Protein AF-A0A3D1SL30-F1 (afdb_monomer)

Foldseek 3Di:
DAPDPPDPWHFLVLLCCVVVPVDQLQPPVNVVNLVCQQVPQADPLSAGQRTDDDPPDDDDDDGDLVSLLSSLVSCVSNVVNVVSVVSVVSSCVPDDPVD

Radius of gyration: 13.57 Å; Cα contacts (8 Å, |Δi|>4): 125; chains: 1; bounding box: 33×40×32 Å

Mean predicted aligned error: 3.26 Å

Structure (mmCIF, N/CA/C/O backbone):
data_AF-A0A3D1SL30-F1
#
_entry.id   AF-A0A3D1SL30-F1
#
loop_
_atom_site.group_PDB
_atom_site.id
_atom_site.type_symbol
_atom_site.label_atom_id
_atom_site.label_alt_id
_atom_site.label_comp_id
_atom_site.label_asym_id
_atom_site.label_entity_id
_atom_site.label_seq_id
_atom_site.pdbx_PDB_ins_code
_atom_site.Cartn_x
_atom_site.Cartn_y
_atom_site.Cartn_z
_atom_site.occupancy
_atom_site.B_iso_or_equiv
_atom_site.auth_seq_id
_atom_site.auth_comp_id
_atom_site.auth_asym_id
_atom_site.auth_atom_id
_atom_site.pdbx_PDB_model_num
ATOM 1 N N . PHE A 1 1 ? -3.775 -10.526 -5.843 1.00 94.81 1 PHE A N 1
ATOM 2 C CA . PHE A 1 1 ? -3.533 -10.154 -7.247 1.00 94.81 1 PHE A CA 1
ATOM 3 C C . PHE A 1 1 ? -2.052 -9.884 -7.423 1.00 94.81 1 PHE A C 1
ATOM 5 O O . PHE A 1 1 ? -1.400 -9.522 -6.449 1.00 94.81 1 PHE A O 1
ATOM 12 N N . THR A 1 2 ? -1.535 -10.124 -8.621 1.00 94.44 2 THR A N 1
ATOM 13 C CA . THR A 1 2 ? -0.129 -9.934 -9.005 1.00 94.44 2 THR A CA 1
ATOM 14 C C . THR A 1 2 ? -0.071 -8.974 -10.196 1.00 94.44 2 THR A C 1
ATOM 16 O O . THR A 1 2 ? -1.112 -8.514 -10.670 1.00 94.44 2 THR A O 1
ATOM 19 N N . GLN A 1 3 ? 1.124 -8.595 -10.636 1.00 93.06 3 GLN A N 1
ATOM 20 C CA . GLN A 1 3 ? 1.340 -7.610 -11.698 1.00 93.06 3 GLN A CA 1
ATOM 21 C C . GLN A 1 3 ? 0.798 -8.078 -13.056 1.00 93.06 3 GLN A C 1
ATOM 23 O O . GLN A 1 3 ? 0.263 -7.284 -13.827 1.00 93.06 3 GLN A O 1
ATOM 28 N N . SER A 1 4 ? 0.930 -9.370 -13.348 1.00 92.38 4 SER A N 1
ATOM 29 C CA . SER A 1 4 ? 0.512 -9.990 -14.602 1.00 92.38 4 SER A CA 1
ATOM 30 C C . SER A 1 4 ? 0.110 -11.446 -14.375 1.00 92.38 4 SER A C 1
ATOM 32 O O . SER A 1 4 ? 0.427 -12.045 -13.345 1.00 92.38 4 SER A O 1
ATOM 34 N N . TYR A 1 5 ? -0.614 -12.022 -15.338 1.00 89.62 5 TYR A N 1
ATOM 35 C CA . TYR A 1 5 ? -0.919 -13.451 -15.313 1.00 89.62 5 TYR A CA 1
ATOM 36 C C . TYR A 1 5 ? 0.361 -14.288 -15.357 1.00 89.62 5 TYR A C 1
ATOM 38 O O . TYR A 1 5 ? 1.354 -13.881 -15.959 1.00 89.62 5 TYR A O 1
ATOM 46 N N . ASP A 1 6 ? 0.306 -15.452 -14.707 1.00 90.94 6 ASP A N 1
ATOM 47 C CA . ASP A 1 6 ? 1.407 -16.418 -14.617 1.00 90.94 6 ASP A CA 1
ATOM 48 C C . ASP A 1 6 ? 2.707 -15.847 -14.011 1.00 90.94 6 ASP A C 1
ATOM 50 O O . ASP A 1 6 ? 3.802 -16.346 -14.267 1.00 90.94 6 ASP A O 1
ATOM 54 N N . ASN A 1 7 ? 2.580 -14.809 -13.178 1.00 89.25 7 ASN A N 1
ATOM 55 C CA . ASN A 1 7 ? 3.669 -14.173 -12.447 1.00 89.25 7 ASN A CA 1
ATOM 56 C C . ASN A 1 7 ? 3.271 -13.909 -10.982 1.00 89.25 7 ASN A C 1
ATOM 58 O O . ASN A 1 7 ? 2.112 -13.605 -10.691 1.00 89.25 7 ASN A O 1
ATOM 62 N N . A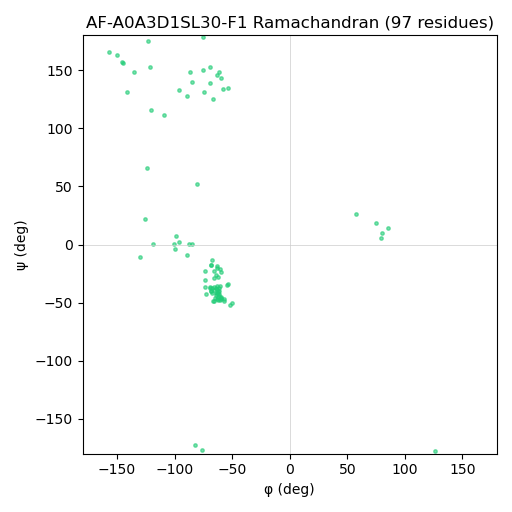SP A 1 8 ? 4.256 -13.962 -10.085 1.00 90.94 8 ASP A N 1
ATOM 63 C CA . ASP A 1 8 ? 4.129 -13.704 -8.647 1.00 90.94 8 ASP A CA 1
ATOM 64 C C . ASP A 1 8 ? 4.587 -12.291 -8.231 1.00 90.94 8 ASP A C 1
ATOM 66 O O . ASP A 1 8 ? 4.456 -11.919 -7.061 1.00 90.94 8 ASP A O 1
ATOM 70 N N . THR A 1 9 ? 5.114 -11.479 -9.158 1.00 94.31 9 THR A N 1
ATOM 71 C CA 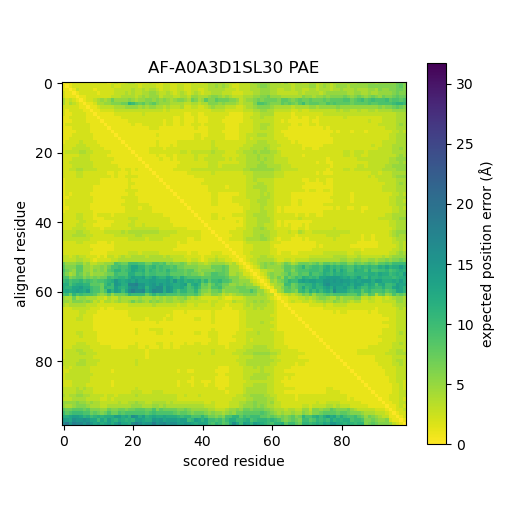. THR A 1 9 ? 5.492 -10.081 -8.888 1.00 94.31 9 THR A CA 1
ATOM 72 C C . THR A 1 9 ? 4.288 -9.280 -8.394 1.00 94.31 9 THR A C 1
ATOM 74 O O . THR A 1 9 ? 3.201 -9.344 -8.968 1.00 94.31 9 THR A O 1
ATOM 77 N N . LEU A 1 10 ? 4.477 -8.499 -7.331 1.00 96.25 10 LEU A N 1
ATOM 78 C CA . LEU A 1 10 ? 3.454 -7.594 -6.810 1.00 96.25 10 LEU A CA 1
ATOM 79 C C . LEU A 1 10 ? 3.496 -6.245 -7.529 1.00 96.25 10 LEU A C 1
ATOM 81 O O . LEU A 1 10 ? 4.562 -5.762 -7.900 1.00 96.25 10 LEU A O 1
ATOM 85 N N . ASP A 1 11 ? 2.327 -5.621 -7.652 1.00 96.62 11 ASP A N 1
ATOM 86 C CA . ASP A 1 11 ? 2.180 -4.267 -8.181 1.00 96.62 11 ASP A CA 1
ATOM 87 C C . ASP A 1 11 ? 1.099 -3.525 -7.389 1.00 96.62 11 ASP A C 1
ATOM 89 O O . ASP A 1 11 ? 0.002 -4.058 -7.165 1.00 96.62 11 ASP A O 1
ATOM 93 N N . ALA A 1 12 ? 1.411 -2.306 -6.954 1.00 97.69 12 ALA A N 1
ATOM 94 C CA . ALA A 1 12 ? 0.538 -1.475 -6.136 1.00 97.69 12 ALA A CA 1
ATOM 95 C C . ALA A 1 12 ? -0.712 -0.986 -6.882 1.00 97.69 12 ALA A C 1
ATOM 97 O O . ALA A 1 12 ? -1.690 -0.614 -6.237 1.00 97.69 12 ALA A O 1
ATOM 98 N N . SER A 1 13 ? -0.740 -1.029 -8.218 1.00 96.94 13 SER A N 1
ATOM 99 C CA . SER A 1 13 ? -1.951 -0.731 -8.997 1.00 96.94 13 SER A CA 1
ATOM 100 C C . SER A 1 13 ? -3.113 -1.669 -8.661 1.00 96.94 13 SER A C 1
ATOM 102 O O . SER A 1 13 ? -4.269 -1.266 -8.765 1.00 96.94 13 SER A O 1
ATOM 104 N N . ASN A 1 14 ? -2.841 -2.872 -8.145 1.00 98.00 14 ASN A N 1
ATOM 105 C CA . ASN A 1 14 ? -3.883 -3.771 -7.649 1.00 98.00 14 ASN A CA 1
ATOM 106 C C . ASN A 1 14 ? -4.654 -3.203 -6.441 1.00 98.00 14 ASN A C 1
ATOM 108 O O . ASN A 1 14 ? -5.779 -3.630 -6.187 1.00 98.00 14 ASN A O 1
ATOM 112 N N . LEU A 1 15 ? -4.104 -2.219 -5.717 1.00 98.38 15 LEU A N 1
ATOM 113 C CA . LEU A 1 15 ? -4.814 -1.516 -4.641 1.00 98.38 15 LEU A CA 1
ATOM 114 C C . LEU A 1 15 ? -5.965 -0.644 -5.163 1.00 98.38 15 LEU A C 1
ATOM 116 O O . LEU A 1 15 ? -6.858 -0.301 -4.392 1.00 98.38 15 LEU A O 1
ATOM 120 N N . LEU A 1 16 ? -5.992 -0.320 -6.462 1.00 98.44 16 LEU A N 1
ATOM 121 C CA . LEU A 1 16 ? -7.094 0.421 -7.080 1.00 98.44 16 LEU A CA 1
ATOM 122 C C . LEU A 1 16 ? -8.352 -0.428 -7.266 1.00 98.44 16 LEU A C 1
ATOM 124 O O . LEU A 1 16 ? -9.433 0.145 -7.359 1.00 98.44 16 LEU A O 1
ATOM 128 N N . LEU A 1 17 ? -8.242 -1.762 -7.321 1.00 98.44 17 LEU A N 1
ATOM 129 C CA . LEU A 1 17 ? -9.365 -2.658 -7.627 1.00 98.44 17 LEU A CA 1
ATOM 130 C C . LEU A 1 17 ? -10.619 -2.364 -6.776 1.00 98.44 17 LEU A C 1
ATOM 132 O O . LEU A 1 17 ? -11.690 -2.179 -7.360 1.00 98.44 17 LEU A O 1
ATOM 136 N N . PRO A 1 18 ? -10.538 -2.250 -5.438 1.00 98.12 18 PRO A N 1
ATOM 137 C CA . PRO A 1 18 ? -11.702 -1.877 -4.641 1.00 98.12 18 PRO A CA 1
ATOM 138 C C . PRO A 1 18 ? -12.084 -0.403 -4.755 1.00 98.12 18 PRO A C 1
ATOM 140 O O . PRO A 1 18 ? -13.270 -0.087 -4.699 1.00 98.12 18 PRO A O 1
ATOM 143 N N . LEU A 1 19 ? -11.119 0.495 -4.976 1.00 97.88 19 LEU A N 1
ATOM 144 C CA . LEU A 1 19 ? -11.371 1.936 -5.111 1.00 97.88 19 LEU A CA 1
ATOM 145 C C . LEU A 1 19 ? -12.197 2.266 -6.362 1.00 97.88 19 LEU A C 1
ATOM 147 O O . LEU A 1 19 ? -12.969 3.221 -6.365 1.00 97.88 19 LEU A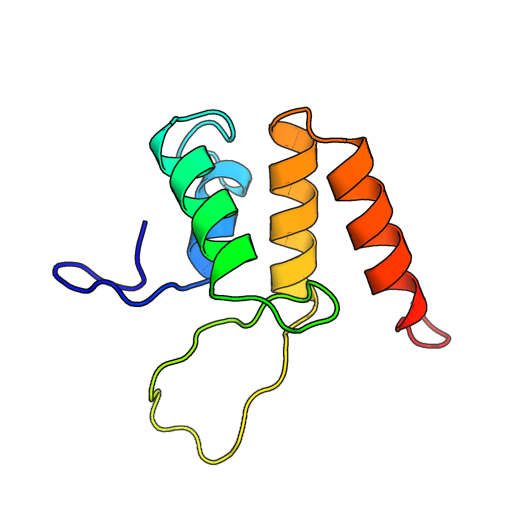 O 1
ATOM 151 N N . VAL A 1 20 ? -12.077 1.445 -7.409 1.00 98.06 20 VAL A N 1
ATOM 152 C CA . VAL A 1 20 ? -12.859 1.561 -8.652 1.00 98.06 20 VAL A CA 1
ATOM 153 C C . VAL A 1 20 ? -14.060 0.609 -8.702 1.00 98.06 20 VAL A C 1
ATOM 155 O O . VAL A 1 20 ? -14.720 0.502 -9.733 1.00 98.06 20 VAL A O 1
ATOM 158 N N . GLY A 1 21 ? -14.362 -0.088 -7.601 1.00 97.44 21 GLY A N 1
ATOM 159 C CA . GLY A 1 21 ? -15.532 -0.961 -7.480 1.00 97.44 21 GLY A CA 1
ATOM 160 C C . GLY A 1 21 ? -15.428 -2.304 -8.211 1.00 97.44 21 GLY A C 1
ATOM 161 O O . GLY A 1 21 ? -16.454 -2.940 -8.444 1.00 97.44 21 GLY A O 1
ATOM 162 N N . PHE A 1 22 ? -14.223 -2.757 -8.572 1.00 98.06 22 PHE A N 1
ATOM 163 C CA . PHE A 1 22 ? -14.024 -4.055 -9.228 1.00 98.06 22 PHE A CA 1
ATOM 164 C C . PHE A 1 22 ? -14.335 -5.229 -8.286 1.00 98.06 22 PHE A C 1
ATOM 166 O O . PHE A 1 22 ? -14.937 -6.218 -8.701 1.00 98.06 22 PHE A O 1
ATOM 173 N N . ILE A 1 23 ? -13.947 -5.113 -7.013 1.00 98.31 23 ILE A N 1
ATOM 174 C CA . ILE A 1 23 ? -14.263 -6.065 -5.937 1.00 98.31 23 ILE A CA 1
ATOM 175 C C . ILE A 1 23 ? -14.445 -5.326 -4.602 1.00 98.31 23 ILE A C 1
ATOM 177 O O . ILE A 1 23 ? -13.895 -4.240 -4.437 1.00 98.31 23 ILE A O 1
ATOM 181 N N . PRO A 1 24 ? -15.161 -5.898 -3.620 1.00 98.06 24 PRO A N 1
ATOM 182 C CA . PRO A 1 24 ? -15.179 -5.365 -2.260 1.00 98.06 24 PRO A CA 1
ATOM 183 C C . PRO A 1 24 ? -13.777 -5.342 -1.633 1.00 98.06 24 PRO A C 1
ATOM 185 O O . PRO A 1 24 ? -12.987 -6.267 -1.830 1.00 98.06 24 PRO A O 1
ATOM 188 N N . ALA A 1 25 ? -13.474 -4.314 -0.836 1.00 97.12 25 ALA A N 1
ATOM 189 C CA . ALA A 1 25 ? -12.185 -4.218 -0.145 1.00 97.12 25 ALA A CA 1
ATOM 190 C C . ALA A 1 25 ? -11.962 -5.364 0.854 1.00 97.12 25 ALA A C 1
ATOM 192 O O . ALA A 1 25 ? -10.823 -5.746 1.104 1.00 97.12 25 ALA A O 1
ATOM 193 N N . ASP A 1 26 ? -13.028 -5.935 1.417 1.00 96.31 26 ASP A N 1
ATOM 194 C CA . ASP A 1 26 ? -12.982 -7.047 2.364 1.00 96.31 26 ASP A CA 1
ATOM 195 C C . ASP A 1 26 ? -12.979 -8.439 1.707 1.00 96.31 26 ASP A C 1
ATOM 197 O O . ASP A 1 26 ? -12.889 -9.433 2.437 1.00 96.31 26 ASP A O 1
ATOM 201 N N . ASP A 1 27 ? -13.004 -8.520 0.367 1.00 98.44 27 ASP A N 1
ATOM 202 C CA . ASP A 1 27 ? -12.856 -9.773 -0.385 1.00 98.44 27 ASP A CA 1
ATOM 203 C C . ASP A 1 27 ? -11.569 -10.498 0.063 1.00 98.44 27 ASP A C 1
ATOM 205 O O . ASP A 1 27 ? -10.508 -9.867 0.164 1.00 98.44 27 ASP A O 1
ATOM 209 N N . PRO A 1 28 ? -11.603 -11.822 0.316 1.00 98.19 28 PRO A N 1
ATOM 210 C CA . PRO A 1 28 ? -10.428 -12.574 0.761 1.00 98.19 28 PRO A CA 1
ATOM 211 C C . PRO A 1 28 ? -9.196 -12.410 -0.142 1.00 98.19 28 PRO A C 1
ATOM 213 O O . PRO A 1 28 ? -8.065 -12.378 0.347 1.00 98.19 28 PRO A O 1
ATOM 216 N N . ARG A 1 29 ? -9.394 -12.257 -1.458 1.00 97.50 29 ARG A N 1
ATOM 217 C CA . ARG A 1 29 ? -8.309 -12.012 -2.420 1.00 97.50 29 ARG A CA 1
ATOM 218 C C . ARG A 1 29 ? -7.715 -10.623 -2.235 1.00 97.50 29 ARG A C 1
ATOM 220 O O . ARG A 1 29 ? -6.504 -10.463 -2.384 1.00 97.50 29 ARG A O 1
ATOM 227 N N . MET A 1 30 ? -8.542 -9.632 -1.904 1.00 98.06 30 MET A N 1
ATOM 228 C CA . MET A 1 30 ? -8.077 -8.273 -1.645 1.00 98.06 30 MET A CA 1
ATOM 229 C C . MET A 1 30 ? -7.344 -8.179 -0.308 1.00 98.06 30 MET A C 1
ATOM 231 O O . MET A 1 30 ? -6.249 -7.627 -0.274 1.00 98.06 30 MET A O 1
ATOM 235 N N . ARG A 1 31 ? -7.858 -8.817 0.756 1.00 98.00 31 ARG A N 1
ATOM 236 C CA . ARG A 1 31 ? -7.149 -8.975 2.044 1.00 98.00 31 ARG A CA 1
ATOM 237 C C . ARG A 1 31 ? -5.755 -9.559 1.847 1.00 98.00 31 ARG A C 1
ATOM 239 O O . ARG A 1 31 ? -4.773 -8.933 2.221 1.00 98.00 31 ARG A O 1
ATOM 246 N N . SER A 1 32 ? -5.667 -10.686 1.139 1.00 97.75 32 SER A N 1
ATOM 247 C CA . SER A 1 32 ? -4.377 -11.305 0.824 1.00 97.75 32 SER A CA 1
ATOM 248 C C . SER A 1 32 ? -3.464 -10.394 -0.003 1.00 97.75 32 SER A C 1
ATOM 250 O O . SER A 1 32 ? -2.254 -10.419 0.196 1.00 97.75 32 SER A O 1
ATOM 252 N N . THR A 1 33 ? -4.018 -9.591 -0.915 1.00 97.81 33 THR A N 1
ATOM 253 C CA . THR A 1 33 ? -3.234 -8.638 -1.717 1.00 97.81 33 THR A CA 1
ATOM 254 C C . THR A 1 33 ? -2.649 -7.536 -0.839 1.00 97.81 33 THR A C 1
ATOM 256 O O . THR A 1 33 ? -1.450 -7.300 -0.906 1.00 97.81 33 THR A O 1
ATOM 259 N N . ILE A 1 34 ? -3.461 -6.924 0.026 1.00 97.94 34 ILE A N 1
ATOM 260 C CA . ILE A 1 34 ? -3.030 -5.878 0.965 1.00 97.94 34 ILE A CA 1
ATOM 261 C C . ILE A 1 34 ? -1.958 -6.404 1.916 1.00 97.94 34 ILE A C 1
ATOM 263 O O . ILE A 1 34 ? -0.914 -5.774 2.057 1.00 97.94 34 ILE A O 1
ATOM 267 N N . ASP A 1 35 ? -2.169 -7.578 2.512 1.00 98.06 35 ASP A N 1
ATOM 268 C CA . ASP A 1 35 ? -1.206 -8.159 3.450 1.00 98.06 35 ASP A CA 1
ATOM 269 C C . ASP A 1 35 ? 0.134 -8.465 2.762 1.00 98.06 35 ASP A C 1
ATOM 271 O O . ASP A 1 35 ? 1.197 -8.207 3.324 1.00 98.06 35 ASP A O 1
ATOM 275 N N . ARG A 1 36 ? 0.110 -8.936 1.505 1.00 97.94 36 ARG A N 1
ATOM 276 C CA . ARG A 1 36 ? 1.330 -9.149 0.710 1.00 97.94 36 ARG A CA 1
ATOM 277 C C . ARG A 1 36 ? 2.011 -7.849 0.301 1.00 97.94 36 ARG A C 1
ATOM 279 O O . ARG A 1 36 ? 3.238 -7.805 0.306 1.00 97.94 36 ARG A O 1
ATOM 286 N N . THR A 1 37 ? 1.253 -6.806 -0.031 1.00 98.12 37 THR A N 1
ATOM 287 C CA . THR A 1 37 ? 1.806 -5.471 -0.286 1.00 98.12 37 THR A CA 1
ATOM 288 C C . THR A 1 37 ? 2.529 -4.947 0.953 1.00 98.12 37 THR A C 1
ATOM 290 O O . THR A 1 37 ? 3.668 -4.518 0.824 1.00 98.12 37 THR A O 1
ATOM 293 N N . ILE A 1 38 ? 1.923 -5.051 2.140 1.00 98.00 38 ILE A N 1
ATOM 294 C CA . ILE A 1 38 ? 2.541 -4.640 3.414 1.00 98.00 38 ILE A CA 1
ATOM 295 C C . ILE A 1 38 ? 3.805 -5.458 3.716 1.00 98.00 38 ILE A C 1
ATOM 297 O O . ILE A 1 38 ? 4.786 -4.923 4.211 1.00 98.00 38 ILE A O 1
ATOM 301 N N . GLU A 1 39 ? 3.801 -6.763 3.443 1.00 97.56 39 GLU A N 1
ATOM 302 C CA . GLU A 1 39 ? 4.947 -7.630 3.746 1.00 97.56 39 GLU A CA 1
ATOM 303 C C . GLU A 1 39 ? 6.127 -7.416 2.784 1.00 97.56 39 GLU A C 1
ATOM 305 O O . GLU A 1 39 ? 7.280 -7.557 3.187 1.00 97.56 39 GLU A O 1
ATOM 310 N N . ARG A 1 40 ? 5.854 -7.159 1.498 1.00 96.69 40 ARG A N 1
ATOM 311 C CA . ARG A 1 40 ? 6.858 -7.330 0.428 1.00 96.69 40 ARG A CA 1
ATOM 312 C C . ARG A 1 40 ? 7.028 -6.144 -0.506 1.00 96.69 40 ARG A C 1
ATOM 314 O O . ARG A 1 40 ? 7.945 -6.167 -1.320 1.00 96.69 40 ARG A O 1
ATOM 321 N N . LEU A 1 41 ? 6.141 -5.158 -0.445 1.00 97.00 41 LEU A N 1
ATOM 322 C CA . LEU A 1 41 ? 6.137 -4.010 -1.350 1.00 97.00 41 LEU A CA 1
ATOM 323 C C . LEU A 1 41 ? 6.158 -2.677 -0.590 1.00 97.00 41 LEU A C 1
ATOM 325 O O . LEU A 1 41 ? 5.777 -1.646 -1.140 1.00 97.00 41 LEU A O 1
ATOM 329 N N . THR A 1 42 ? 6.620 -2.685 0.661 1.00 97.75 42 THR A N 1
ATOM 330 C CA . THR A 1 42 ? 6.865 -1.467 1.437 1.00 97.75 42 THR A CA 1
ATOM 331 C C . THR A 1 42 ? 8.311 -1.355 1.899 1.00 97.75 42 THR A C 1
ATOM 333 O O . THR A 1 42 ? 8.980 -2.367 2.101 1.00 97.75 42 THR A O 1
ATOM 336 N N . ASP A 1 43 ? 8.775 -0.124 2.100 1.00 96.06 43 ASP A N 1
ATOM 337 C CA . ASP A 1 43 ? 10.039 0.168 2.785 1.00 96.06 43 ASP A CA 1
ATOM 338 C C . ASP A 1 43 ? 9.925 0.001 4.317 1.00 96.06 43 ASP A C 1
ATOM 340 O O . ASP A 1 43 ? 8.873 -0.366 4.854 1.00 96.06 43 ASP A O 1
ATOM 344 N N . GLU A 1 44 ? 11.001 0.303 5.048 1.00 94.56 44 GLU A N 1
ATOM 345 C CA . GLU A 1 44 ? 11.025 0.253 6.515 1.00 94.56 44 GLU A CA 1
ATOM 346 C C . GLU A 1 44 ? 10.066 1.243 7.201 1.00 94.56 44 GLU A C 1
ATOM 348 O O . GLU A 1 44 ? 9.719 1.063 8.371 1.00 94.56 44 GLU A O 1
ATOM 353 N N . ASN A 1 45 ? 9.614 2.276 6.486 1.00 94.94 45 ASN A N 1
ATOM 354 C CA . ASN A 1 45 ? 8.650 3.258 6.975 1.00 94.94 45 ASN A CA 1
ATOM 355 C C . ASN A 1 45 ? 7.201 2.826 6.693 1.00 94.94 45 ASN A C 1
ATOM 357 O O . ASN A 1 45 ? 6.270 3.437 7.228 1.00 94.94 45 ASN A O 1
ATOM 361 N N . GLY A 1 46 ? 6.989 1.761 5.915 1.00 96.44 46 GLY A N 1
ATOM 362 C CA . GLY A 1 46 ? 5.676 1.292 5.475 1.00 96.44 46 GLY A CA 1
ATOM 363 C C . GLY A 1 46 ? 5.166 1.992 4.212 1.00 96.44 46 GLY A C 1
ATOM 364 O O . GLY A 1 46 ? 3.978 1.896 3.905 1.00 96.44 46 GLY A O 1
ATOM 365 N N . PHE A 1 47 ? 6.022 2.714 3.486 1.00 97.69 47 PHE A N 1
ATOM 366 C CA . PHE A 1 47 ? 5.659 3.383 2.238 1.00 97.69 47 PHE A CA 1
ATOM 367 C C . PHE A 1 47 ? 5.759 2.428 1.058 1.00 97.69 47 PHE A C 1
ATOM 369 O O . PHE A 1 47 ? 6.675 1.618 0.975 1.00 97.69 47 PHE A O 1
ATOM 376 N N . VAL A 1 48 ? 4.798 2.523 0.143 1.00 98.06 48 VAL A N 1
ATOM 377 C CA . VAL A 1 48 ? 4.573 1.518 -0.896 1.00 98.06 48 VAL A CA 1
ATOM 378 C C . VAL A 1 48 ? 5.398 1.833 -2.147 1.00 98.06 48 VAL A C 1
ATOM 380 O O . VAL A 1 48 ? 5.319 2.936 -2.694 1.00 98.06 48 VAL A O 1
ATOM 383 N N . TYR A 1 49 ? 6.161 0.851 -2.626 1.00 96.44 49 TYR A N 1
ATOM 384 C CA . TYR A 1 49 ? 6.743 0.866 -3.972 1.00 96.44 49 TYR A CA 1
ATOM 385 C C . TYR A 1 49 ? 5.667 0.564 -5.010 1.00 96.44 49 TYR A C 1
ATOM 387 O O . TYR A 1 49 ? 4.740 -0.200 -4.743 1.00 96.44 49 TYR A O 1
ATOM 395 N N . ARG A 1 50 ? 5.795 1.096 -6.229 1.00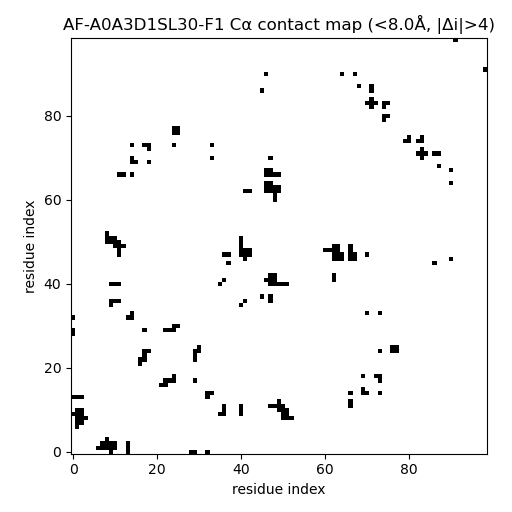 94.88 50 ARG A N 1
ATOM 396 C CA . ARG A 1 50 ? 4.867 0.717 -7.300 1.00 94.88 50 ARG A CA 1
ATOM 397 C C . ARG A 1 50 ? 5.024 -0.762 -7.677 1.00 94.88 50 ARG A C 1
ATOM 399 O O . ARG A 1 50 ? 4.029 -1.479 -7.732 1.00 94.88 50 ARG A O 1
ATOM 406 N N . TYR A 1 51 ? 6.259 -1.205 -7.888 1.00 93.50 51 TYR A N 1
ATOM 407 C CA . TYR A 1 51 ? 6.671 -2.592 -8.118 1.00 93.50 51 TYR A CA 1
ATOM 408 C C . TYR A 1 51 ? 8.157 -2.746 -7.757 1.00 93.50 51 TYR A C 1
ATOM 410 O O . TYR A 1 51 ? 8.872 -1.758 -7.612 1.00 93.50 51 TYR A O 1
ATOM 418 N N . LEU A 1 52 ? 8.625 -3.990 -7.623 1.00 89.69 52 LEU A N 1
ATOM 419 C CA . LEU A 1 52 ? 10.043 -4.339 -7.450 1.00 89.69 52 LEU A CA 1
ATOM 420 C C . LEU A 1 52 ? 10.458 -5.326 -8.553 1.00 89.69 52 LEU A C 1
ATOM 422 O O . LEU A 1 52 ? 10.713 -6.504 -8.302 1.00 89.69 52 LEU A O 1
ATOM 426 N N . SER A 1 53 ? 10.440 -4.855 -9.797 1.00 86.44 53 SER A N 1
ATOM 427 C CA . SER A 1 53 ? 10.767 -5.618 -11.007 1.00 86.44 53 SER A CA 1
ATOM 428 C C . SER A 1 53 ? 11.468 -4.724 -12.024 1.00 86.44 53 SER A C 1
ATOM 430 O O . SER A 1 53 ? 11.262 -3.514 -12.004 1.00 86.44 53 SER A O 1
ATOM 432 N N . GLU A 1 54 ? 12.248 -5.311 -12.934 1.00 83.31 54 GLU A N 1
ATOM 433 C CA . GLU A 1 54 ? 12.830 -4.565 -14.053 1.00 83.31 54 GLU A CA 1
ATOM 434 C C . GLU A 1 54 ? 11.731 -4.093 -15.015 1.00 83.31 54 GLU A C 1
ATOM 436 O O . GLU A 1 54 ? 10.934 -4.890 -15.510 1.00 83.31 54 GLU A O 1
ATOM 441 N N . ASP A 1 55 ? 11.700 -2.792 -15.282 1.00 81.25 55 ASP A N 1
ATOM 442 C CA . ASP A 1 55 ? 10.716 -2.114 -16.135 1.00 81.25 55 ASP A CA 1
ATOM 443 C C . ASP A 1 55 ? 11.355 -1.428 -17.359 1.00 81.25 55 ASP A C 1
ATOM 445 O O . ASP A 1 55 ? 10.659 -0.830 -18.180 1.00 81.25 55 ASP A O 1
ATOM 449 N N . GLY A 1 56 ? 12.682 -1.530 -17.495 1.00 84.75 56 GLY A N 1
ATOM 450 C CA . GLY A 1 56 ? 13.456 -0.890 -18.558 1.00 84.75 56 GLY A CA 1
ATOM 451 C C . GLY A 1 56 ? 13.750 0.596 -18.326 1.00 84.75 56 GLY A C 1
ATOM 452 O O . GLY A 1 56 ? 14.237 1.252 -19.249 1.00 84.75 56 GLY A O 1
ATOM 453 N N . ILE A 1 57 ? 13.474 1.133 -17.133 1.00 82.94 57 ILE A N 1
ATOM 454 C CA . ILE A 1 57 ? 13.821 2.498 -16.730 1.00 82.94 57 ILE A CA 1
ATOM 455 C C . ILE A 1 57 ? 15.141 2.473 -15.948 1.00 82.94 57 ILE A C 1
ATOM 457 O O . ILE A 1 57 ? 15.345 1.662 -15.048 1.00 82.94 57 ILE A O 1
ATOM 461 N N . GLU A 1 58 ? 16.069 3.369 -16.293 1.00 81.12 58 GLU A N 1
ATOM 462 C CA . GLU A 1 58 ? 17.335 3.492 -15.566 1.00 81.12 58 GLU A CA 1
ATOM 463 C C . GLU A 1 58 ? 17.141 4.180 -14.206 1.00 81.12 58 GLU A C 1
ATOM 465 O O . GLU A 1 58 ? 16.568 5.268 -14.119 1.00 81.12 58 GLU A O 1
ATOM 470 N N . GLY A 1 59 ? 17.698 3.579 -13.153 1.00 77.50 59 GLY A N 1
ATOM 471 C CA . GLY A 1 59 ? 17.735 4.137 -11.801 1.00 77.50 59 GLY A CA 1
ATOM 472 C C . GLY A 1 59 ? 17.165 3.191 -10.748 1.00 77.50 59 GLY A C 1
ATOM 473 O O . GLY A 1 59 ? 16.776 2.064 -11.037 1.00 77.50 59 GLY A O 1
ATOM 474 N N . THR A 1 60 ? 17.134 3.668 -9.505 1.00 73.06 60 THR A N 1
ATOM 475 C CA . THR A 1 60 ? 16.426 3.003 -8.407 1.00 73.06 60 THR A CA 1
ATOM 476 C C . THR A 1 60 ? 15.208 3.851 -8.080 1.00 73.06 60 THR A C 1
ATOM 478 O O . THR A 1 60 ? 15.358 4.976 -7.598 1.00 73.06 60 THR A O 1
ATOM 481 N N . GLU A 1 61 ? 14.010 3.348 -8.372 1.00 76.81 61 GLU A N 1
ATOM 482 C CA . GLU A 1 61 ? 12.777 4.033 -7.984 1.00 76.81 61 GLU A CA 1
ATOM 483 C C . GLU A 1 61 ? 12.602 3.971 -6.456 1.00 76.81 61 GLU A C 1
ATOM 485 O O . GLU A 1 61 ? 12.900 2.964 -5.810 1.00 76.81 61 GLU A O 1
ATOM 490 N N . GLY A 1 62 ? 12.163 5.083 -5.865 1.00 86.12 62 GLY A N 1
ATOM 491 C CA . GLY A 1 62 ? 11.779 5.138 -4.457 1.00 86.12 62 GLY A CA 1
ATOM 492 C C . GLY A 1 62 ? 10.349 4.646 -4.232 1.00 86.12 62 GLY A C 1
ATOM 493 O O . GLY A 1 62 ? 9.668 4.174 -5.140 1.00 86.12 62 GLY A O 1
ATOM 494 N N . THR A 1 63 ? 9.861 4.800 -3.007 1.00 91.50 63 THR A N 1
ATOM 495 C CA . THR A 1 63 ? 8.433 4.624 -2.724 1.00 91.50 63 THR A CA 1
ATOM 496 C C . THR A 1 63 ? 7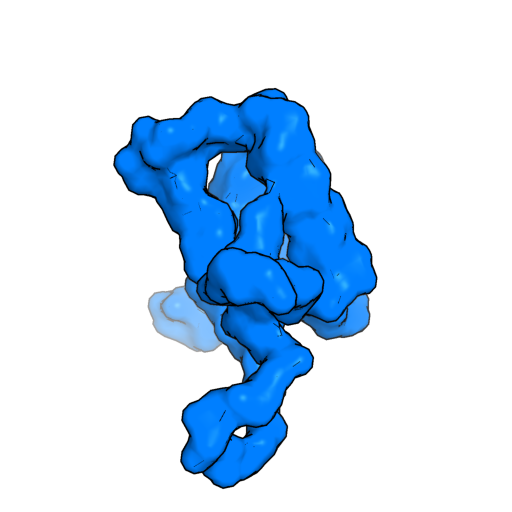.624 5.755 -3.367 1.00 91.50 63 THR A C 1
ATOM 498 O O . THR A 1 63 ? 8.133 6.860 -3.578 1.00 91.50 63 THR A O 1
ATOM 501 N N . PHE A 1 64 ? 6.356 5.493 -3.702 1.00 91.56 64 PHE A N 1
ATOM 502 C CA . PHE A 1 64 ? 5.497 6.465 -4.378 1.00 91.56 64 PHE A CA 1
ATOM 503 C C . PHE A 1 64 ? 4.260 6.779 -3.536 1.00 91.56 64 PHE A C 1
ATOM 505 O O . PHE A 1 64 ? 3.406 5.922 -3.309 1.00 91.56 64 PHE A O 1
ATOM 512 N N . SER A 1 65 ? 4.136 8.030 -3.080 1.00 94.38 65 SER A N 1
ATOM 513 C CA . SER A 1 65 ? 3.144 8.431 -2.071 1.00 94.38 65 SER A CA 1
ATOM 514 C C . SER A 1 65 ? 1.701 8.068 -2.427 1.00 94.38 65 SER A C 1
ATOM 516 O O . SER A 1 65 ? 0.934 7.698 -1.541 1.00 94.38 65 SER A O 1
ATOM 518 N N . ILE A 1 66 ? 1.322 8.120 -3.710 1.00 96.25 66 ILE A N 1
ATOM 519 C CA . ILE A 1 66 ? -0.033 7.751 -4.146 1.00 96.25 66 ILE A CA 1
ATOM 520 C C . ILE A 1 66 ? -0.353 6.274 -3.876 1.00 96.25 66 ILE A C 1
ATOM 522 O O . ILE A 1 66 ? -1.469 5.954 -3.475 1.00 96.25 66 ILE A O 1
ATOM 526 N N . CYS A 1 67 ? 0.630 5.382 -4.006 1.00 98.00 67 CYS A N 1
ATOM 527 C CA . CYS A 1 67 ? 0.462 3.964 -3.702 1.00 98.00 67 CYS A CA 1
ATOM 528 C C . CYS A 1 67 ? 0.248 3.741 -2.199 1.00 98.00 67 CYS A C 1
ATOM 530 O O . CYS A 1 67 ? -0.585 2.924 -1.808 1.00 98.00 67 CYS A O 1
ATOM 532 N N . THR A 1 68 ? 0.932 4.519 -1.355 1.00 98.38 68 THR A N 1
ATOM 533 C CA . THR A 1 68 ? 0.702 4.514 0.095 1.00 98.38 68 THR A CA 1
ATOM 534 C C . THR A 1 68 ? -0.694 5.037 0.442 1.00 98.38 68 THR A C 1
ATOM 536 O O . THR A 1 68 ? -1.358 4.453 1.295 1.00 98.38 68 THR A O 1
ATOM 539 N N . PHE A 1 69 ? -1.195 6.073 -0.242 1.00 98.25 69 PHE A N 1
ATOM 540 C CA . PHE A 1 69 ? -2.577 6.535 -0.051 1.00 98.25 69 PHE A CA 1
ATOM 541 C C . PHE A 1 69 ? -3.605 5.459 -0.422 1.00 98.25 69 PHE A C 1
ATOM 543 O O . PHE A 1 69 ? -4.535 5.230 0.347 1.00 98.25 69 PHE A O 1
ATOM 550 N N . TRP A 1 70 ? -3.410 4.722 -1.520 1.00 98.56 70 TRP A N 1
ATOM 551 C CA . TRP A 1 70 ? -4.303 3.605 -1.850 1.00 98.56 70 TRP A CA 1
ATOM 552 C C . TRP A 1 70 ? -4.288 2.513 -0.779 1.00 98.56 70 TRP A C 1
ATOM 554 O O . TRP A 1 70 ? -5.333 1.935 -0.482 1.00 98.56 70 TRP A O 1
ATOM 564 N N . LEU A 1 71 ? -3.131 2.230 -0.172 1.00 98.62 71 LEU A N 1
ATOM 565 C CA . LEU A 1 71 ? -3.043 1.294 0.949 1.00 98.62 71 LEU A CA 1
ATOM 566 C C . LEU A 1 71 ? -3.814 1.812 2.174 1.00 98.62 71 LEU A C 1
ATOM 568 O O . LEU A 1 71 ? -4.566 1.049 2.777 1.00 98.62 71 LEU A O 1
ATOM 572 N N . VAL A 1 72 ? -3.684 3.101 2.508 1.00 98.69 72 VAL A N 1
ATOM 573 C CA . VAL A 1 72 ? -4.453 3.753 3.584 1.00 98.69 72 VAL A CA 1
ATOM 574 C C . VAL A 1 72 ? -5.960 3.609 3.351 1.00 98.69 72 VAL A C 1
ATOM 576 O O . VAL A 1 72 ? -6.671 3.177 4.261 1.00 98.69 72 VAL A O 1
ATOM 579 N N . ASP A 1 73 ? -6.443 3.906 2.142 1.00 98.50 73 ASP A N 1
ATOM 580 C CA . ASP A 1 73 ? -7.865 3.780 1.798 1.00 98.50 73 ASP A CA 1
ATOM 581 C C . ASP A 1 73 ? -8.351 2.337 1.974 1.00 98.50 73 ASP A C 1
ATOM 583 O O . ASP A 1 73 ? -9.379 2.084 2.600 1.00 98.50 73 ASP A O 1
ATOM 587 N N . ASN A 1 74 ? -7.572 1.370 1.488 1.00 98.56 74 ASN A N 1
ATOM 588 C CA . ASN A 1 74 ? -7.884 -0.050 1.611 1.00 98.56 74 ASN A CA 1
ATOM 589 C C . ASN A 1 74 ? -7.957 -0.517 3.073 1.00 98.56 74 ASN A C 1
ATOM 591 O O . ASN A 1 74 ? -8.895 -1.227 3.446 1.00 98.56 74 ASN A O 1
ATOM 595 N N . LEU A 1 75 ? -7.003 -0.106 3.914 1.00 98.56 75 LEU A N 1
ATOM 596 C CA . LEU A 1 75 ? -7.021 -0.396 5.350 1.00 98.56 75 LEU A CA 1
ATOM 597 C C . LEU A 1 75 ? -8.286 0.177 6.005 1.00 98.56 75 LEU A C 1
ATOM 599 O O . LEU A 1 75 ? -8.985 -0.534 6.731 1.00 98.56 75 LEU A O 1
ATOM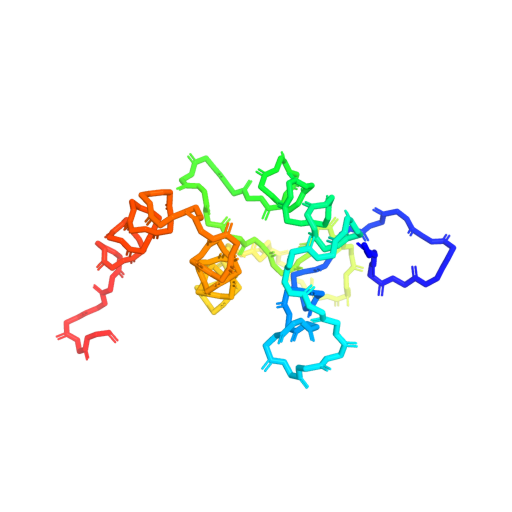 603 N N . ALA A 1 76 ? -8.635 1.428 5.696 1.00 98.56 76 ALA A N 1
ATOM 604 C CA . ALA A 1 76 ? -9.840 2.067 6.214 1.00 98.56 76 ALA A CA 1
ATOM 605 C C . ALA A 1 76 ? -11.122 1.341 5.763 1.00 98.56 76 ALA A C 1
ATOM 607 O O . ALA A 1 76 ? -11.984 1.050 6.595 1.00 98.56 76 ALA A O 1
ATOM 608 N N . MET A 1 77 ? -11.226 0.974 4.482 1.00 98.06 77 MET A N 1
ATOM 609 C CA . MET A 1 77 ? -12.366 0.228 3.929 1.00 98.06 77 MET A CA 1
ATOM 610 C C . MET A 1 77 ? -12.513 -1.179 4.529 1.00 98.06 77 MET A C 1
ATOM 612 O O . MET A 1 77 ? -13.623 -1.703 4.587 1.00 98.06 77 MET A O 1
ATOM 616 N N . GLN A 1 78 ? -11.425 -1.788 5.008 1.00 97.38 78 GLN A N 1
ATOM 617 C CA . GLN A 1 78 ? -11.449 -3.068 5.728 1.00 97.38 78 GLN A CA 1
ATOM 618 C C . GLN A 1 78 ? -11.737 -2.938 7.232 1.00 97.38 78 GLN A C 1
ATOM 620 O O . GLN A 1 78 ? -11.740 -3.949 7.940 1.00 97.38 78 GLN A O 1
ATOM 625 N N . GLY A 1 79 ? -11.947 -1.719 7.737 1.00 97.88 79 GLY A N 1
ATOM 626 C CA . GLY A 1 79 ? -12.135 -1.445 9.162 1.00 97.88 79 GLY A CA 1
ATOM 627 C C . GLY A 1 79 ? -10.836 -1.409 9.976 1.00 97.88 79 GLY A C 1
ATOM 628 O O . GLY A 1 79 ? -10.894 -1.235 11.192 1.00 97.88 79 GLY A O 1
ATOM 629 N N . ARG A 1 80 ? -9.663 -1.510 9.336 1.00 98.06 80 ARG A N 1
ATOM 630 C CA . ARG A 1 80 ? -8.326 -1.392 9.954 1.00 98.06 80 ARG A CA 1
ATOM 631 C C . ARG A 1 80 ? -7.953 0.085 10.151 1.00 98.06 80 ARG A C 1
ATOM 633 O O . ARG A 1 80 ? -6.911 0.557 9.703 1.00 98.06 80 ARG A O 1
ATOM 640 N N . VAL A 1 81 ? -8.851 0.843 10.783 1.00 98.50 81 VAL A N 1
ATOM 641 C CA . VAL A 1 81 ? -8.810 2.317 10.827 1.00 98.50 81 VAL A CA 1
ATOM 642 C C . VAL A 1 81 ? -7.600 2.849 11.595 1.00 98.50 81 VAL A C 1
ATOM 644 O O . VAL A 1 81 ? -7.026 3.856 11.187 1.00 98.50 81 VAL A O 1
ATOM 647 N N . ASP A 1 82 ? -7.179 2.181 12.669 1.00 98.56 82 ASP A N 1
ATOM 648 C CA . ASP A 1 82 ? -6.016 2.618 13.452 1.00 98.56 82 ASP A CA 1
ATOM 649 C C . ASP A 1 82 ? -4.706 2.456 12.665 1.00 98.56 82 ASP A C 1
ATOM 651 O O . ASP A 1 82 ? -3.858 3.350 12.673 1.00 98.56 82 ASP A O 1
ATOM 655 N N . GLU A 1 83 ? -4.568 1.357 11.914 1.00 98.12 83 GLU A N 1
ATOM 656 C CA . GLU A 1 83 ? -3.432 1.138 11.008 1.00 98.12 83 GLU A CA 1
ATOM 657 C C . GLU A 1 83 ? -3.430 2.170 9.875 1.00 98.12 83 GLU A C 1
ATOM 659 O O . GLU A 1 83 ? -2.401 2.793 9.607 1.00 98.12 83 GLU A O 1
ATOM 664 N N . ALA A 1 84 ? -4.597 2.406 9.261 1.00 98.56 84 ALA A N 1
ATOM 665 C CA . ALA A 1 84 ? -4.770 3.414 8.220 1.00 98.56 84 ALA A CA 1
ATOM 666 C C . ALA A 1 84 ? -4.363 4.808 8.716 1.00 98.56 84 ALA A C 1
ATOM 668 O O . ALA A 1 84 ? -3.605 5.508 8.046 1.00 98.56 84 ALA A O 1
ATOM 669 N N . ARG A 1 85 ? -4.822 5.200 9.913 1.00 98.56 85 ARG A N 1
ATOM 670 C CA . ARG A 1 85 ? -4.499 6.496 10.521 1.00 98.56 85 ARG A CA 1
ATOM 671 C C . ARG A 1 85 ? -3.008 6.628 10.801 1.00 98.56 85 ARG A C 1
ATOM 673 O O . ARG A 1 85 ? -2.428 7.643 10.433 1.00 98.56 85 ARG A O 1
ATOM 680 N N . SER A 1 86 ? -2.385 5.615 11.402 1.00 98.38 86 SER A N 1
ATOM 681 C CA . SER A 1 86 ? -0.953 5.659 11.714 1.00 98.38 86 SER A CA 1
ATOM 682 C C . SER A 1 86 ? -0.096 5.800 10.453 1.00 98.38 86 SER A C 1
ATOM 684 O O . SER A 1 86 ? 0.833 6.609 10.424 1.00 98.38 86 SER A O 1
ATOM 686 N N . LEU A 1 87 ? -0.430 5.057 9.393 1.00 98.31 87 LEU A N 1
ATOM 687 C CA . LEU A 1 87 ? 0.268 5.149 8.112 1.00 98.31 87 LEU A CA 1
ATOM 688 C C . LEU A 1 87 ? 0.036 6.505 7.432 1.00 98.31 87 LEU A C 1
ATOM 690 O O . LEU A 1 87 ? 0.981 7.105 6.925 1.00 98.31 87 LEU A O 1
ATOM 694 N N . PHE A 1 88 ? -1.196 7.016 7.460 1.00 98.12 88 PHE A N 1
ATOM 695 C CA . PHE A 1 88 ? -1.546 8.322 6.901 1.00 98.12 88 PHE A CA 1
ATOM 696 C C . PHE A 1 88 ? -0.805 9.467 7.599 1.00 98.12 88 PHE A C 1
ATOM 698 O O . PHE A 1 88 ? -0.198 10.302 6.933 1.00 98.12 88 PHE A O 1
ATOM 705 N N . GLU A 1 89 ? -0.790 9.489 8.932 1.00 97.56 89 GLU A N 1
ATOM 706 C CA . GLU A 1 89 ? -0.064 10.496 9.716 1.00 97.56 89 GLU A CA 1
ATOM 707 C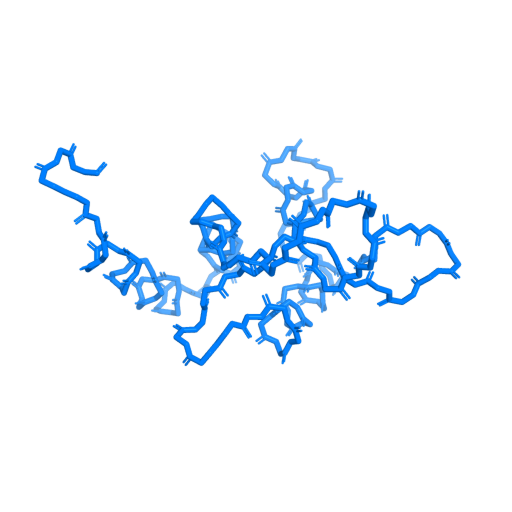 C . GLU A 1 89 ? 1.443 10.448 9.441 1.00 97.56 89 GLU A C 1
ATOM 709 O O . GLU A 1 89 ? 2.075 11.494 9.279 1.00 97.56 89 GLU A O 1
ATOM 714 N N . ARG A 1 90 ? 2.013 9.242 9.314 1.00 97.06 90 ARG A N 1
ATOM 715 C CA . ARG A 1 90 ? 3.415 9.069 8.924 1.00 97.06 90 ARG A CA 1
ATOM 716 C C . ARG A 1 90 ? 3.678 9.578 7.514 1.00 97.06 90 ARG A C 1
ATOM 718 O O . ARG A 1 90 ? 4.685 10.232 7.298 1.00 97.06 90 ARG A O 1
ATOM 725 N N . LEU A 1 91 ? 2.793 9.322 6.557 1.00 95.50 91 LEU A N 1
ATOM 726 C CA . LEU A 1 91 ? 2.945 9.834 5.195 1.00 95.50 91 LEU A CA 1
ATOM 727 C C . LEU A 1 91 ? 2.894 11.371 5.168 1.00 95.50 91 LEU A C 1
ATOM 729 O O . LEU A 1 91 ? 3.716 12.007 4.511 1.00 95.50 91 LEU A O 1
ATOM 733 N N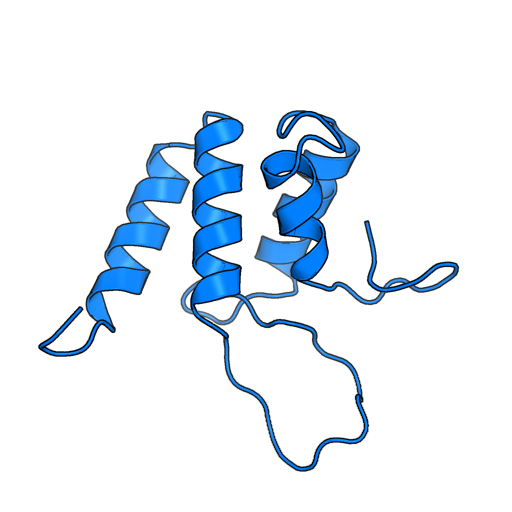 . LEU A 1 92 ? 1.989 11.978 5.942 1.00 94.88 92 LEU A N 1
ATOM 734 C CA . LEU A 1 92 ? 1.874 13.433 6.057 1.00 94.88 92 LEU A CA 1
ATOM 735 C C . LEU A 1 92 ? 3.088 14.098 6.717 1.00 94.88 92 LEU A C 1
ATOM 737 O O . LEU A 1 92 ? 3.336 15.272 6.448 1.00 94.88 92 LEU A O 1
ATOM 741 N N . SER A 1 93 ? 3.888 13.392 7.525 1.00 94.62 93 SER A N 1
ATOM 742 C CA . SER A 1 93 ? 5.120 13.981 8.076 1.00 94.62 93 SER A CA 1
ATOM 743 C C . SER A 1 93 ? 6.194 14.254 7.015 1.00 94.62 93 SER A C 1
ATOM 745 O O . SER A 1 93 ? 7.150 14.969 7.301 1.00 94.62 93 SER A O 1
ATOM 747 N N . TYR A 1 94 ? 6.038 13.705 5.804 1.00 92.25 94 TYR A N 1
ATOM 748 C CA . TYR A 1 94 ? 6.914 13.937 4.647 1.00 92.25 94 TYR A CA 1
ATOM 749 C C . TYR A 1 94 ? 6.324 14.949 3.652 1.00 92.25 94 TYR A C 1
ATOM 751 O O . TYR A 1 94 ? 6.947 15.234 2.629 1.00 92.25 94 TYR A O 1
ATOM 759 N N . ALA A 1 95 ? 5.135 15.494 3.936 1.00 90.19 95 ALA A N 1
ATOM 760 C CA . ALA A 1 95 ? 4.490 16.493 3.097 1.00 90.19 95 ALA A CA 1
ATOM 761 C C . ALA A 1 95 ? 5.325 17.781 3.015 1.00 90.19 95 ALA A C 1
ATOM 763 O O . ALA A 1 95 ? 5.994 18.199 3.967 1.00 90.19 95 ALA A O 1
ATOM 764 N N . GLY A 1 96 ? 5.278 18.426 1.852 1.00 88.75 96 GLY A N 1
ATOM 765 C CA . GLY A 1 96 ? 5.935 19.705 1.645 1.00 88.75 96 GLY A CA 1
ATOM 766 C C . GLY A 1 96 ? 5.159 20.840 2.310 1.00 88.75 96 GLY A C 1
ATOM 767 O O . GLY A 1 96 ? 4.066 20.683 2.846 1.00 88.75 96 GLY A O 1
ATOM 768 N N . ARG A 1 97 ? 5.689 22.062 2.218 1.00 86.50 97 ARG A N 1
ATOM 769 C CA . ARG A 1 97 ? 5.026 23.253 2.785 1.00 86.50 97 ARG A CA 1
ATOM 770 C C . ARG A 1 97 ? 3.636 23.532 2.190 1.00 86.50 97 ARG A C 1
ATOM 772 O O . ARG A 1 97 ? 2.856 24.265 2.789 1.00 86.50 97 ARG A O 1
ATOM 779 N N . LEU A 1 98 ? 3.361 23.009 0.999 1.00 89.31 98 LEU A N 1
ATOM 780 C CA . LEU A 1 98 ? 2.102 23.207 0.282 1.00 89.31 98 LEU A CA 1
ATOM 781 C C . LEU A 1 98 ? 1.100 22.061 0.500 1.00 89.31 98 LEU A C 1
ATOM 783 O O . LEU A 1 98 ? 0.012 22.125 -0.067 1.00 89.31 98 LEU A O 1
ATOM 787 N N . GLY A 1 99 ? 1.453 21.066 1.323 1.00 62.81 99 GLY A N 1
ATOM 788 C CA . GLY A 1 99 ? 0.825 19.746 1.313 1.00 62.81 99 GLY A CA 1
ATOM 789 C C . GLY A 1 99 ? 1.544 18.863 0.313 1.00 62.81 99 GLY A C 1
ATOM 790 O O . GLY A 1 99 ? 1.019 18.721 -0.808 1.00 62.81 99 GLY A O 1
#

Solvent-accessible surface area (backbone atoms only — not comparable to full-atom values): 5853 Å² total; per-residue (Å²): 1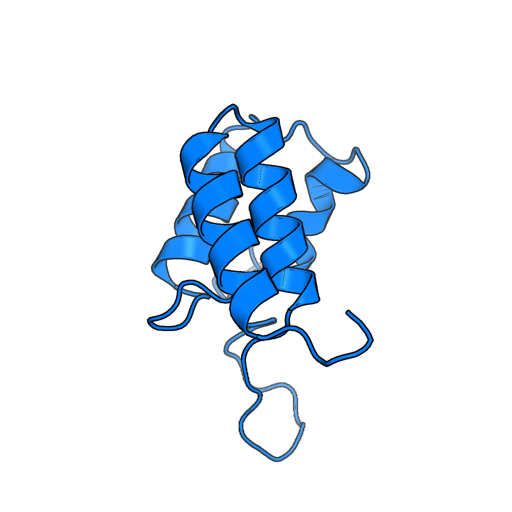06,45,65,48,86,100,47,84,52,57,35,40,72,63,51,45,39,41,78,73,65,76,43,64,46,72,36,71,60,43,45,54,31,53,55,46,40,66,75,72,36,36,53,100,87,64,41,19,29,57,57,92,70,94,80,90,69,92,80,81,85,68,64,37,72,68,47,31,50,38,49,30,51,45,29,41,68,56,67,40,44,70,61,18,48,55,53,47,56,57,55,56,74,71,48,55,99,88,98

pLDDT: mean 94.41, std 6.29, range [62.81, 98.69]

Secondary structure (DSSP, 8-state):
--SSTT----BGGGGHHHHTTSS-TTSHHHHHHHHHHHHHSB-TT-PBPSBSS--S-SS-----HHHHHHHHHHHHHTT-HHHHHHHHHHHHTT--TT-

Sequence (99 aa):
FTQSYDNDTLDASNLLLPLVGFIPADDPRMRSTIDRTIERLTDENGFVYRYLSEDGIEGTEGTFSICTFWLVDNLAMQGRVDEARSLFERLLSYAGRLG

Nearest PDB structures (foldseek):
  2gz6-assembly1_B  TM=6.095E-01  e=4.861E-01  Anabaena sp. CH1
  6f04-assembly1_A-2  TM=5.246E-01  e=4.582E-01  Nostoc sp. KVJ10
  2gz6-assembly1_A  TM=4.889E-01  e=4.072E-01  Anabaena sp. CH1
  4bok-assembly1_A  TM=3.377E-01  e=4.319E-01  Niallia circulans
  6zbw-assembly2_B  TM=3.370E-01  e=1.179E+00  Niallia circulans